Protein AF-A0A2V7V3G6-F1 (afdb_monomer)

Structure (mmCIF, N/CA/C/O backbone):
data_AF-A0A2V7V3G6-F1
#
_entry.id   AF-A0A2V7V3G6-F1
#
loop_
_atom_site.group_PDB
_atom_site.id
_atom_site.type_symbol
_atom_site.label_atom_id
_atom_site.label_alt_id
_atom_site.label_comp_id
_atom_site.label_asym_id
_atom_site.label_entity_id
_atom_site.label_seq_id
_atom_site.pdbx_PDB_ins_code
_atom_site.Cartn_x
_atom_site.Cartn_y
_atom_site.Cartn_z
_atom_site.occupancy
_atom_site.B_iso_or_equiv
_atom_site.auth_seq_id
_atom_site.auth_comp_id
_atom_site.auth_asym_id
_atom_site.auth_atom_id
_atom_site.pdbx_PDB_model_num
ATOM 1 N N . LEU A 1 1 ? 22.091 -8.769 -28.495 1.00 88.56 1 LEU A N 1
ATOM 2 C CA . LEU A 1 1 ? 21.388 -7.698 -27.746 1.00 88.56 1 LEU A CA 1
ATOM 3 C C . LEU A 1 1 ? 19.900 -7.637 -28.085 1.00 88.56 1 LEU A C 1
ATOM 5 O O . LEU A 1 1 ? 19.114 -7.824 -27.173 1.00 88.56 1 LEU A O 1
ATOM 9 N N . LEU A 1 2 ? 19.500 -7.486 -29.357 1.00 92.81 2 LEU A N 1
ATOM 10 C CA . LEU A 1 2 ? 18.074 -7.434 -29.742 1.00 92.81 2 LEU A CA 1
ATOM 11 C C . LEU A 1 2 ? 17.259 -8.666 -29.312 1.00 92.81 2 LEU A C 1
ATOM 13 O O . LEU A 1 2 ? 16.197 -8.516 -28.727 1.00 92.81 2 LEU A O 1
ATOM 17 N N . VAL A 1 3 ? 17.782 -9.878 -29.522 1.00 92.31 3 VAL A N 1
ATOM 18 C CA . VAL A 1 3 ? 17.098 -11.119 -29.104 1.00 92.31 3 VAL A CA 1
ATOM 19 C C . VAL A 1 3 ? 16.922 -11.190 -27.582 1.00 92.31 3 VAL A C 1
ATOM 21 O O . VAL A 1 3 ? 15.856 -11.551 -27.103 1.00 92.31 3 VAL A O 1
ATOM 24 N N . VAL A 1 4 ? 17.941 -10.783 -26.817 1.00 93.88 4 VAL A N 1
ATOM 25 C CA . VAL A 1 4 ? 17.883 -10.746 -25.346 1.00 93.88 4 VAL A CA 1
ATOM 26 C C . VAL A 1 4 ? 16.849 -9.726 -24.874 1.00 93.88 4 VAL A C 1
ATOM 28 O O . VAL A 1 4 ? 16.053 -10.041 -23.999 1.00 93.88 4 VAL A O 1
ATOM 31 N N . ALA A 1 5 ? 16.818 -8.537 -25.485 1.00 93.94 5 ALA A N 1
ATOM 32 C CA . ALA A 1 5 ? 15.838 -7.504 -25.165 1.00 93.94 5 ALA A CA 1
ATOM 33 C C . ALA A 1 5 ? 14.404 -7.996 -25.403 1.00 93.94 5 ALA A C 1
ATOM 35 O O . ALA A 1 5 ? 13.568 -7.867 -24.518 1.00 93.94 5 ALA A O 1
ATOM 36 N N . VAL A 1 6 ? 14.137 -8.634 -26.548 1.00 95.75 6 VAL A N 1
ATOM 37 C CA . VAL A 1 6 ? 12.806 -9.171 -26.873 1.00 95.75 6 VAL A CA 1
ATOM 38 C C . VAL A 1 6 ? 12.377 -10.245 -25.872 1.00 95.75 6 VAL A C 1
ATOM 40 O O . VAL A 1 6 ? 11.272 -10.171 -25.340 1.00 95.75 6 VAL A O 1
ATOM 43 N N . VAL A 1 7 ? 13.246 -11.214 -25.572 1.00 94.25 7 VAL A N 1
ATOM 44 C CA . VAL A 1 7 ? 12.930 -12.283 -24.610 1.00 94.25 7 VAL A CA 1
ATOM 45 C C . VAL A 1 7 ? 12.697 -11.715 -23.210 1.00 94.25 7 VAL A C 1
ATOM 47 O O . VAL A 1 7 ? 11.749 -12.120 -22.542 1.00 94.25 7 VAL A O 1
ATOM 50 N N . PHE A 1 8 ? 13.508 -10.745 -22.780 1.00 94.44 8 PHE A N 1
ATOM 51 C CA . PHE A 1 8 ? 13.359 -10.113 -21.471 1.00 94.44 8 PHE A CA 1
ATOM 52 C C . PHE A 1 8 ? 12.062 -9.303 -21.379 1.00 94.44 8 PHE A C 1
ATOM 54 O O . PHE A 1 8 ? 11.333 -9.437 -20.405 1.00 94.44 8 PHE A O 1
ATOM 61 N N . THR A 1 9 ? 11.716 -8.525 -22.409 1.00 93.75 9 THR A N 1
ATOM 62 C CA . THR A 1 9 ? 10.451 -7.778 -22.451 1.00 93.75 9 THR A CA 1
ATOM 63 C C . THR A 1 9 ? 9.244 -8.709 -22.400 1.00 93.75 9 THR A C 1
ATOM 65 O O . THR A 1 9 ? 8.325 -8.461 -21.624 1.00 93.75 9 THR A O 1
ATOM 68 N N . VAL A 1 10 ? 9.246 -9.794 -23.181 1.00 94.62 10 VAL A N 1
ATOM 69 C CA . VAL A 1 10 ? 8.146 -10.770 -23.170 1.00 94.62 10 VAL A CA 1
ATOM 70 C C . VAL A 1 10 ? 8.055 -11.466 -21.811 1.00 94.62 10 VAL A C 1
ATOM 72 O O . VAL A 1 10 ? 6.964 -11.561 -21.252 1.00 94.62 10 VAL A O 1
ATOM 75 N N . GLY A 1 11 ? 9.187 -11.888 -21.243 1.00 92.81 11 GLY A N 1
ATOM 76 C CA . GLY A 1 11 ? 9.240 -12.499 -19.915 1.00 92.81 11 GLY A CA 1
ATOM 77 C C . GLY A 1 11 ? 8.708 -11.570 -18.823 1.00 92.81 11 GLY A C 1
ATOM 78 O O . GLY A 1 11 ? 7.826 -11.967 -18.070 1.00 92.81 11 GLY A O 1
ATOM 79 N N . GLN A 1 12 ? 9.162 -10.314 -18.792 1.00 92.19 12 GLN A N 1
ATOM 80 C CA . GLN A 1 12 ? 8.701 -9.309 -17.827 1.00 92.19 12 GLN A CA 1
ATOM 81 C C . GLN A 1 12 ? 7.219 -8.973 -17.991 1.00 92.19 12 GLN A C 1
ATOM 83 O O . GLN A 1 12 ? 6.517 -8.779 -17.002 1.00 92.19 12 GLN A O 1
ATOM 88 N N . PHE A 1 13 ? 6.718 -8.930 -19.227 1.00 93.25 13 PHE A N 1
ATOM 89 C CA . PHE A 1 13 ? 5.301 -8.694 -19.475 1.00 93.25 13 PHE A CA 1
ATOM 90 C C . PHE A 1 13 ? 4.442 -9.834 -18.917 1.00 93.25 13 PHE A C 1
ATOM 92 O O . PHE A 1 13 ? 3.433 -9.575 -18.261 1.00 93.25 13 PHE A O 1
ATOM 99 N N . VAL A 1 14 ? 4.862 -11.085 -19.126 1.00 92.44 14 VAL A N 1
ATOM 100 C CA . VAL A 1 14 ? 4.182 -12.266 -18.578 1.00 92.44 14 VAL A CA 1
ATOM 101 C C . VAL A 1 14 ? 4.294 -12.307 -17.053 1.00 92.44 14 VAL A C 1
ATOM 103 O O . VAL A 1 14 ? 3.289 -12.534 -16.378 1.00 92.44 14 VAL A O 1
ATOM 106 N N . GLU A 1 15 ? 5.475 -12.040 -16.495 1.00 88.88 15 GLU A N 1
ATOM 107 C CA . GLU A 1 15 ? 5.663 -12.000 -15.045 1.00 88.88 15 GLU A CA 1
ATOM 108 C C . GLU A 1 15 ? 4.776 -10.941 -14.394 1.00 88.88 15 GLU A C 1
ATOM 110 O O . GLU A 1 15 ? 3.935 -11.281 -13.565 1.00 88.88 15 GLU A O 1
ATOM 115 N N . GLY A 1 16 ? 4.896 -9.684 -14.822 1.00 84.19 16 GLY A N 1
ATOM 116 C CA . GLY A 1 16 ? 4.208 -8.563 -14.188 1.00 84.19 16 GLY A CA 1
ATOM 117 C C . GLY A 1 16 ? 2.687 -8.590 -14.344 1.00 84.19 16 GLY A C 1
ATOM 118 O O . GLY A 1 16 ? 1.981 -8.177 -13.428 1.00 84.19 16 GLY A O 1
ATOM 119 N N . ASN A 1 17 ? 2.167 -9.091 -15.471 1.00 86.06 17 ASN A N 1
ATOM 120 C CA . ASN A 1 17 ? 0.725 -9.055 -15.749 1.00 86.06 17 ASN A CA 1
ATOM 121 C C . ASN A 1 17 ? -0.012 -10.356 -15.415 1.00 86.06 17 ASN A C 1
ATOM 123 O O . ASN A 1 17 ? -1.225 -10.315 -15.231 1.00 86.06 17 ASN A O 1
ATOM 127 N N . PHE A 1 18 ? 0.668 -11.505 -15.357 1.00 85.75 18 PHE A N 1
ATOM 128 C CA . PHE A 1 18 ? 0.004 -12.795 -15.124 1.00 85.75 18 PHE A CA 1
ATOM 129 C C . PHE A 1 18 ? 0.522 -13.516 -13.887 1.00 85.75 18 PHE A C 1
ATOM 131 O O . PHE A 1 18 ? -0.282 -14.005 -13.094 1.00 85.75 18 PHE A O 1
ATOM 138 N N . ILE A 1 19 ? 1.841 -13.598 -13.706 1.00 83.81 19 ILE A N 1
ATOM 139 C CA . ILE A 1 19 ? 2.435 -14.392 -12.623 1.00 83.81 19 ILE A CA 1
ATOM 140 C C . ILE A 1 19 ? 2.332 -13.641 -11.296 1.00 83.81 19 ILE A C 1
ATOM 142 O O . ILE A 1 19 ? 1.813 -14.192 -10.328 1.00 83.81 19 ILE A O 1
ATOM 146 N N . THR A 1 20 ? 2.743 -12.373 -11.256 1.00 84.06 20 THR A N 1
ATOM 147 C CA . THR A 1 20 ? 2.637 -11.522 -10.069 1.00 84.06 20 THR A CA 1
ATOM 148 C C . THR A 1 20 ? 1.203 -11.484 -9.528 1.00 84.06 20 THR A C 1
ATOM 150 O O . THR A 1 20 ? 1.024 -11.931 -8.399 1.00 84.06 20 THR A O 1
ATOM 153 N N . PRO A 1 21 ? 0.15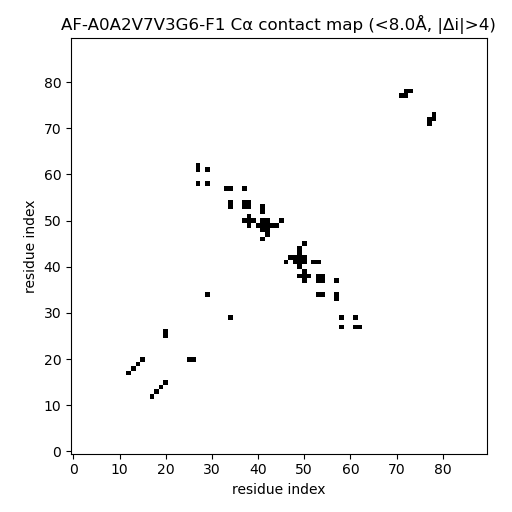9 -11.087 -10.285 1.00 79.38 21 PRO A N 1
ATOM 154 C CA . PRO A 1 21 ? -1.201 -11.023 -9.74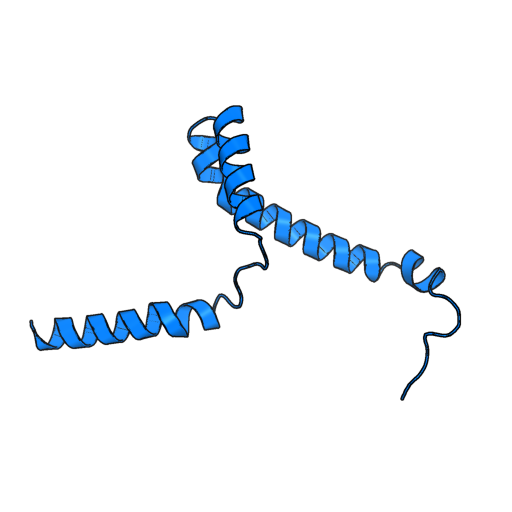1 1.00 79.38 21 PRO A CA 1
ATOM 155 C C . PRO A 1 21 ? -1.767 -12.385 -9.319 1.00 79.38 21 PRO A C 1
ATOM 157 O O . PRO A 1 21 ? -2.532 -12.443 -8.364 1.00 79.38 21 PRO A O 1
ATOM 160 N N . ARG A 1 22 ? -1.374 -13.491 -9.971 1.00 80.88 22 ARG A N 1
ATOM 161 C CA . ARG A 1 22 ? -1.755 -14.852 -9.544 1.00 80.88 22 ARG A CA 1
ATOM 162 C C . ARG A 1 22 ? -1.137 -15.241 -8.199 1.00 80.88 22 ARG A C 1
ATOM 164 O O . ARG A 1 22 ? -1.767 -15.973 -7.446 1.00 80.88 22 ARG A O 1
ATOM 171 N N . ILE A 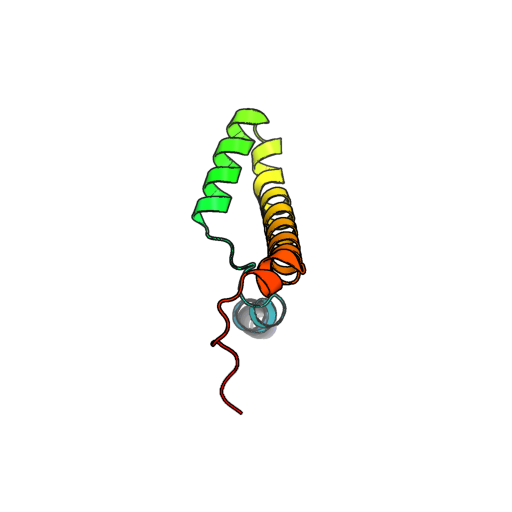1 23 ? 0.088 -14.794 -7.922 1.00 77.25 23 ILE A N 1
ATOM 172 C CA . ILE A 1 23 ? 0.812 -15.109 -6.682 1.00 77.25 23 ILE A CA 1
ATOM 173 C C . ILE A 1 23 ? 0.378 -14.180 -5.544 1.00 77.25 23 ILE A C 1
ATOM 175 O O . ILE A 1 23 ? 0.168 -14.645 -4.428 1.00 77.25 23 ILE A O 1
ATOM 179 N N . VAL A 1 24 ? 0.204 -12.883 -5.817 1.00 72.50 24 VAL A N 1
ATOM 180 C CA . VAL A 1 24 ? -0.263 -11.883 -4.836 1.00 72.50 24 VAL A CA 1
ATOM 181 C C . VAL A 1 24 ? -1.783 -11.668 -4.881 1.00 72.50 24 VAL A C 1
ATOM 183 O O . VAL A 1 24 ? -2.238 -10.554 -4.650 1.00 72.50 24 VAL A O 1
ATOM 186 N N . GLY A 1 25 ? -2.535 -12.731 -5.198 1.00 60.94 25 GLY A N 1
ATOM 187 C CA . GLY A 1 25 ? -3.983 -12.790 -5.461 1.00 60.94 25 GLY A CA 1
ATOM 188 C C . GLY A 1 25 ? -4.847 -11.615 -4.977 1.00 60.94 25 GLY A C 1
ATOM 189 O O . GLY A 1 25 ? -4.812 -11.245 -3.806 1.00 60.94 25 GLY A O 1
ATOM 190 N N . ASP A 1 26 ? -5.644 -11.067 -5.905 1.00 61.91 26 ASP A N 1
ATOM 191 C CA . ASP A 1 26 ? -6.733 -10.092 -5.721 1.00 61.91 26 ASP A CA 1
ATOM 192 C C . ASP A 1 26 ? -6.511 -9.030 -4.624 1.00 61.91 26 ASP A C 1
ATOM 194 O O . ASP A 1 26 ? -7.366 -8.748 -3.792 1.00 61.91 26 ASP A O 1
ATOM 198 N N . THR A 1 27 ? -5.359 -8.361 -4.671 1.00 58.56 27 THR A N 1
ATOM 199 C CA . THR A 1 27 ? -5.191 -6.957 -4.243 1.00 58.56 27 THR A CA 1
ATOM 200 C C . THR A 1 27 ? -5.766 -6.604 -2.861 1.00 58.56 27 THR A C 1
ATOM 202 O O . THR A 1 27 ? -6.454 -5.600 -2.736 1.00 58.56 27 THR A O 1
ATOM 205 N N . LEU A 1 28 ? -5.512 -7.386 -1.806 1.00 59.91 28 LEU A N 1
ATOM 206 C CA . LEU A 1 28 ? -5.872 -7.054 -0.406 1.00 59.91 28 LEU A CA 1
ATOM 207 C C . LEU A 1 28 ? -7.356 -6.658 -0.152 1.00 59.91 28 LEU A C 1
ATOM 209 O O . LEU A 1 28 ? -7.686 -6.230 0.951 1.00 59.91 28 LEU A O 1
ATOM 213 N N . GLY A 1 29 ? -8.251 -6.741 -1.147 1.00 66.00 29 GLY A N 1
ATOM 214 C CA . GLY A 1 29 ? -9.595 -6.146 -1.134 1.00 66.00 29 GLY A CA 1
ATOM 215 C C . GLY A 1 29 ? -9.666 -4.650 -0.777 1.00 66.00 29 GLY A C 1
ATOM 216 O O . GLY A 1 29 ? -10.756 -4.150 -0.500 1.00 66.00 29 GLY A O 1
ATOM 217 N N . LEU A 1 30 ? -8.539 -3.928 -0.729 1.00 73.69 30 LEU A N 1
ATOM 218 C CA . LEU A 1 30 ? -8.477 -2.576 -0.174 1.00 73.69 30 LEU A CA 1
ATOM 219 C C . LEU A 1 30 ? -8.937 -1.540 -1.203 1.00 73.69 30 LEU A C 1
ATOM 221 O O . LEU A 1 30 ? -8.290 -1.382 -2.242 1.00 73.69 30 LEU A O 1
ATOM 225 N N . PRO A 1 31 ? -10.003 -0.768 -0.925 1.00 83.88 31 PRO A N 1
ATOM 226 C CA . PRO A 1 31 ? -10.427 0.287 -1.830 1.00 83.88 31 PRO A CA 1
ATOM 227 C C . PRO A 1 31 ? -9.312 1.328 -1.991 1.00 83.88 31 PRO A C 1
ATOM 229 O O . PRO A 1 31 ? -8.803 1.853 -0.999 1.00 83.88 31 PRO A O 1
ATOM 232 N N . ALA A 1 32 ? -8.972 1.690 -3.232 1.00 88.12 32 ALA 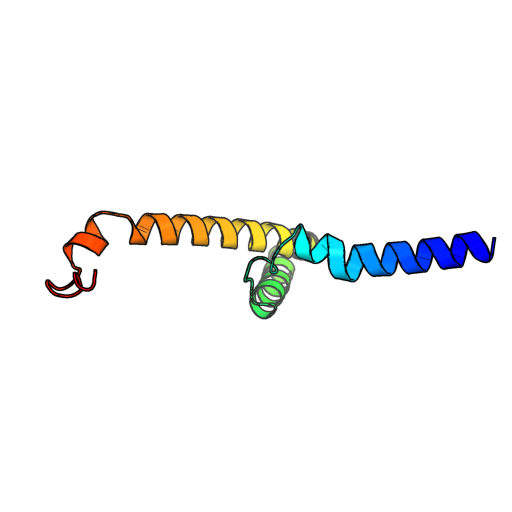A N 1
ATOM 233 C CA . ALA A 1 32 ? -7.924 2.677 -3.526 1.00 88.12 32 ALA A CA 1
ATOM 234 C C . ALA A 1 32 ? -8.143 4.020 -2.797 1.00 88.12 32 ALA A C 1
ATOM 236 O O . ALA A 1 32 ? -7.189 4.681 -2.386 1.00 88.12 32 ALA A O 1
ATOM 237 N N . VAL A 1 33 ? -9.410 4.387 -2.568 1.00 93.50 33 VAL A N 1
ATOM 238 C CA . VAL A 1 33 ? -9.789 5.568 -1.782 1.00 93.50 33 VAL A CA 1
ATOM 239 C C . VAL A 1 33 ? -9.257 5.518 -0.345 1.00 93.50 33 VAL A C 1
ATOM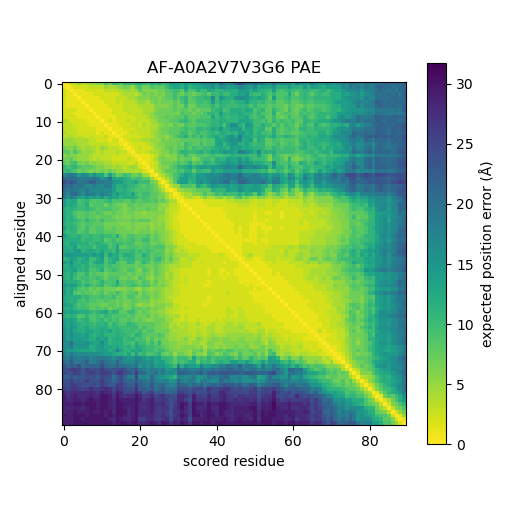 241 O O . VAL A 1 33 ? -8.810 6.543 0.156 1.00 93.50 33 VAL A O 1
ATOM 244 N N . VAL A 1 34 ? -9.221 4.351 0.308 1.00 92.81 34 VAL A N 1
ATOM 245 C CA . VAL A 1 34 ? -8.722 4.212 1.690 1.00 92.81 34 VAL A CA 1
ATOM 246 C C . VAL A 1 34 ? -7.222 4.481 1.746 1.00 92.81 34 VAL A C 1
ATOM 248 O O . VAL A 1 34 ? -6.767 5.213 2.619 1.00 92.81 34 VAL A O 1
ATOM 251 N N . ILE A 1 35 ? -6.462 3.959 0.780 1.00 92.88 35 ILE A N 1
ATOM 252 C CA . ILE A 1 35 ? -5.017 4.203 0.683 1.00 92.88 35 ILE A CA 1
ATOM 253 C C . ILE A 1 35 ? -4.750 5.693 0.449 1.00 92.88 35 ILE A C 1
ATOM 255 O O . ILE A 1 35 ? -3.907 6.281 1.121 1.00 92.88 35 ILE A O 1
ATOM 259 N N . MET A 1 36 ? -5.501 6.327 -0.456 1.00 94.94 36 MET A N 1
ATOM 260 C CA . MET A 1 36 ? -5.386 7.765 -0.709 1.00 94.94 36 MET A CA 1
ATOM 261 C C . MET A 1 36 ? -5.675 8.591 0.552 1.00 94.94 36 MET A C 1
ATOM 263 O O . MET A 1 36 ? -4.904 9.491 0.887 1.00 94.94 36 MET A O 1
ATOM 267 N N . LEU A 1 37 ? -6.750 8.271 1.279 1.00 96.25 37 LEU A N 1
ATOM 268 C CA . LEU A 1 37 ? -7.075 8.938 2.540 1.00 96.25 37 LEU A CA 1
ATOM 269 C C . LEU A 1 37 ? -5.987 8.716 3.592 1.00 96.25 37 LEU A C 1
ATOM 271 O O . LEU A 1 37 ? -5.600 9.666 4.265 1.00 96.25 37 LEU A O 1
ATOM 275 N N . ALA A 1 38 ? -5.441 7.507 3.700 1.00 95.12 38 ALA A N 1
ATOM 276 C CA . ALA A 1 38 ? -4.348 7.219 4.618 1.00 95.12 38 ALA A CA 1
ATOM 277 C C . ALA A 1 38 ? -3.074 8.002 4.277 1.00 95.12 38 ALA A C 1
ATOM 279 O O . ALA A 1 38 ? -2.400 8.478 5.186 1.00 95.12 38 ALA A O 1
ATOM 280 N N . VAL A 1 39 ? -2.758 8.194 2.992 1.00 96.38 39 VAL A N 1
ATOM 281 C CA . VAL A 1 39 ? -1.627 9.033 2.558 1.00 96.38 39 VAL A CA 1
ATOM 282 C C . VAL A 1 39 ? -1.866 10.498 2.921 1.00 96.38 39 VAL A C 1
ATOM 284 O O . VAL A 1 39 ? -0.953 11.149 3.422 1.00 96.38 39 VAL A O 1
ATOM 287 N N . LEU A 1 40 ? -3.081 11.017 2.727 1.00 97.31 40 LEU A N 1
ATOM 288 C CA . LEU A 1 40 ? -3.434 12.393 3.099 1.00 97.31 40 LEU A CA 1
ATOM 289 C C . LEU A 1 40 ? -3.373 12.608 4.620 1.00 97.31 40 LEU A C 1
ATOM 291 O O . LEU A 1 40 ? -2.768 13.568 5.097 1.00 97.31 40 LEU A O 1
ATOM 295 N N . VAL A 1 41 ? -3.963 11.697 5.393 1.00 97.06 41 VAL A N 1
ATOM 296 C CA . VAL A 1 41 ? -3.963 11.751 6.862 1.00 97.06 41 VAL A CA 1
ATOM 297 C C . VAL A 1 41 ? -2.550 11.539 7.410 1.00 97.06 41 VAL A C 1
ATOM 299 O O . VAL A 1 41 ? -2.067 12.342 8.200 1.00 97.06 41 VAL A O 1
ATOM 302 N N . GLY A 1 42 ? -1.832 10.516 6.951 1.00 95.75 42 GLY A N 1
ATOM 303 C CA . GLY A 1 42 ? -0.447 10.267 7.351 1.00 95.75 42 GLY A CA 1
ATOM 304 C C . GLY A 1 42 ? 0.468 11.431 6.977 1.00 95.75 42 GLY A C 1
ATOM 305 O O . GLY A 1 42 ? 1.262 11.886 7.800 1.00 95.75 42 GLY A O 1
ATOM 306 N N . GLY A 1 43 ? 0.307 11.969 5.768 1.00 97.19 43 GLY A N 1
ATOM 307 C CA . GLY A 1 43 ? 1.061 13.116 5.279 1.00 97.19 43 GLY A CA 1
ATOM 308 C C . GLY A 1 43 ? 0.836 14.392 6.079 1.00 97.19 43 GLY A C 1
ATOM 309 O O . GLY A 1 43 ? 1.780 15.143 6.305 1.00 97.19 43 GLY A O 1
ATOM 310 N N . THR A 1 44 ? -0.383 14.627 6.563 1.00 96.62 44 THR A N 1
ATOM 311 C CA . THR A 1 44 ? -0.683 15.795 7.407 1.00 96.62 44 THR A CA 1
ATOM 312 C C . THR A 1 44 ? -0.225 15.615 8.855 1.00 96.62 44 THR A C 1
ATOM 314 O O . THR A 1 44 ? 0.228 16.584 9.459 1.00 96.62 44 THR A O 1
ATOM 317 N N . LEU A 1 45 ? -0.280 14.397 9.407 1.00 96.62 45 LEU A N 1
ATOM 318 C CA . LEU A 1 45 ? 0.113 14.119 10.796 1.00 96.62 45 LEU A CA 1
ATOM 319 C C . LEU A 1 45 ? 1.631 14.005 10.993 1.00 96.62 45 LEU A C 1
ATOM 321 O O . LEU A 1 45 ? 2.165 14.507 11.979 1.00 96.62 45 LEU A O 1
ATOM 325 N N . PHE A 1 46 ? 2.325 13.335 10.070 1.00 95.31 46 PHE A N 1
ATOM 326 C CA . PHE A 1 46 ? 3.744 12.975 10.205 1.00 95.31 46 PHE A CA 1
ATOM 327 C C . PHE A 1 46 ? 4.599 13.420 9.006 1.00 95.31 46 PHE A C 1
ATOM 329 O O . PHE A 1 46 ? 5.766 13.031 8.889 1.00 95.31 46 PHE A O 1
ATOM 336 N N . GLY A 1 47 ? 4.045 14.221 8.090 1.00 95.25 47 GLY A N 1
ATOM 337 C CA . GLY A 1 47 ? 4.765 14.717 6.919 1.00 95.25 47 GLY A CA 1
ATOM 338 C C . GLY A 1 47 ? 5.154 13.598 5.951 1.00 95.25 47 GLY A C 1
ATOM 339 O O . GLY A 1 47 ? 4.414 12.644 5.712 1.00 95.25 47 GLY A O 1
ATOM 340 N N . PHE A 1 48 ? 6.364 13.690 5.402 1.00 96.31 48 PHE A N 1
ATOM 341 C CA . PHE A 1 48 ? 6.886 12.710 4.445 1.00 96.31 48 PHE A CA 1
ATOM 342 C C . PHE A 1 48 ? 6.914 11.274 4.988 1.00 96.31 48 PHE A C 1
ATOM 344 O O . PHE A 1 48 ? 6.544 10.344 4.271 1.00 96.31 48 PHE A O 1
ATOM 351 N N . LEU A 1 49 ? 7.289 11.089 6.259 1.00 97.06 49 LEU A N 1
ATOM 352 C CA . LEU A 1 49 ? 7.312 9.762 6.884 1.00 97.06 49 LEU A CA 1
ATOM 353 C C . LEU A 1 49 ? 5.919 9.134 6.925 1.00 97.06 49 LEU A C 1
ATOM 355 O O . LEU A 1 49 ? 5.775 7.945 6.653 1.00 97.06 49 LEU A O 1
ATOM 359 N N . GLY A 1 50 ? 4.890 9.934 7.207 1.00 95.62 50 GLY A N 1
ATOM 360 C CA . GLY A 1 50 ? 3.514 9.455 7.206 1.00 95.62 50 GLY A CA 1
ATOM 361 C C . GLY A 1 50 ? 3.023 9.055 5.819 1.00 95.62 50 GLY A C 1
ATOM 362 O O . GLY A 1 50 ? 2.328 8.054 5.702 1.00 95.62 50 GLY A O 1
ATOM 363 N N . MET A 1 51 ? 3.438 9.759 4.761 1.00 96.19 51 MET A N 1
ATOM 364 C CA . MET A 1 51 ? 3.131 9.350 3.382 1.00 96.19 51 MET A CA 1
ATOM 365 C C . MET A 1 51 ? 3.834 8.043 2.997 1.00 96.19 51 MET A C 1
ATOM 367 O O . MET A 1 51 ? 3.210 7.173 2.393 1.00 96.19 51 MET A O 1
ATOM 371 N N . LEU A 1 52 ? 5.108 7.879 3.374 1.00 96.88 52 LEU A N 1
ATOM 372 C CA . LEU A 1 52 ? 5.883 6.667 3.093 1.00 96.88 52 LEU A CA 1
ATOM 373 C C . LEU A 1 52 ? 5.298 5.437 3.803 1.00 96.88 52 LEU A C 1
ATOM 375 O O . LEU A 1 52 ? 5.211 4.357 3.220 1.00 96.88 52 LEU A O 1
ATOM 379 N N . LEU A 1 53 ? 4.886 5.607 5.061 1.00 97.06 53 LEU A N 1
ATOM 380 C CA . LEU A 1 53 ? 4.346 4.525 5.883 1.00 97.06 53 LEU A CA 1
ATOM 381 C C . LEU 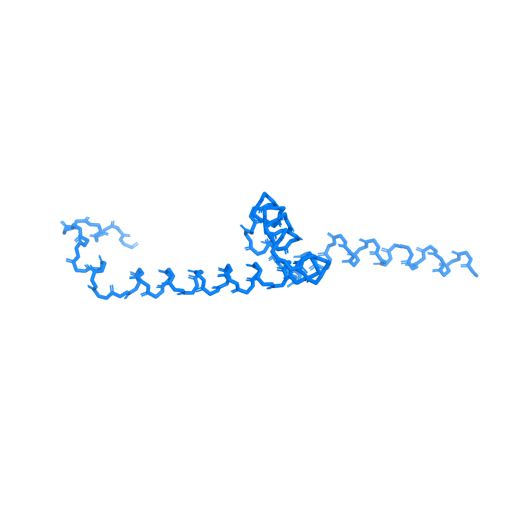A 1 53 ? 2.840 4.296 5.695 1.00 97.06 53 LEU A C 1
ATOM 383 O O . LEU A 1 53 ? 2.333 3.272 6.146 1.00 97.06 53 LEU A O 1
ATOM 387 N N . ALA A 1 54 ? 2.120 5.191 5.015 1.00 95.38 54 ALA A N 1
ATOM 388 C CA . ALA A 1 54 ? 0.667 5.096 4.869 1.00 95.38 54 ALA A CA 1
ATOM 389 C C . ALA A 1 54 ? 0.216 3.757 4.269 1.00 95.38 54 ALA A C 1
ATOM 391 O O . ALA A 1 54 ? -0.693 3.122 4.802 1.00 95.38 54 ALA A O 1
ATOM 392 N N . VAL A 1 55 ? 0.865 3.303 3.193 1.00 93.06 55 VAL A N 1
ATOM 393 C CA . VAL A 1 55 ? 0.513 2.051 2.503 1.00 93.06 55 VAL A CA 1
ATOM 394 C C . VAL A 1 55 ? 0.705 0.822 3.404 1.00 93.06 55 VAL A C 1
ATOM 396 O O . VAL A 1 55 ? -0.281 0.115 3.625 1.00 93.06 55 VAL A O 1
ATOM 399 N N . PRO A 1 56 ? 1.903 0.548 3.966 1.00 92.75 56 PRO A N 1
ATOM 400 C CA . PRO A 1 56 ? 2.099 -0.638 4.799 1.00 92.75 56 PRO A CA 1
ATOM 401 C C . PRO A 1 56 ? 1.254 -0.617 6.077 1.00 92.75 56 PRO A C 1
ATOM 403 O O . PRO A 1 56 ? 0.733 -1.659 6.469 1.00 92.75 56 PRO A O 1
ATOM 406 N N . VAL A 1 57 ? 1.056 0.550 6.702 1.00 95.06 57 VAL A N 1
ATOM 407 C CA . VAL A 1 57 ? 0.205 0.665 7.899 1.00 95.06 57 VAL A CA 1
ATOM 408 C C . VAL A 1 57 ? -1.258 0.372 7.562 1.00 95.06 57 VAL A C 1
ATOM 410 O O . VAL A 1 57 ? -1.910 -0.390 8.271 1.00 95.06 57 VAL A O 1
ATOM 413 N N . THR A 1 58 ? -1.769 0.919 6.457 1.00 93.94 58 THR A N 1
ATOM 414 C CA . THR A 1 58 ? -3.149 0.662 6.012 1.00 93.94 58 THR A CA 1
ATOM 415 C C . THR A 1 58 ? -3.360 -0.807 5.666 1.00 93.94 58 THR A C 1
ATOM 417 O O . THR A 1 58 ? -4.373 -1.385 6.053 1.00 93.94 58 THR A O 1
ATOM 420 N N . ALA A 1 59 ? -2.394 -1.431 4.987 1.00 91.06 59 ALA A N 1
ATOM 421 C CA . ALA A 1 59 ? -2.441 -2.854 4.673 1.00 91.06 59 ALA A CA 1
ATOM 422 C C . ALA A 1 59 ? -2.465 -3.719 5.943 1.00 91.06 59 ALA A C 1
ATOM 424 O O . ALA A 1 59 ? -3.308 -4.606 6.060 1.00 91.06 59 ALA A O 1
ATOM 425 N N . ALA A 1 60 ? -1.599 -3.426 6.918 1.00 93.19 60 ALA A N 1
ATOM 426 C CA . ALA A 1 60 ? -1.566 -4.146 8.190 1.00 93.19 60 ALA A CA 1
ATOM 427 C C . ALA A 1 60 ? -2.885 -4.007 8.970 1.00 93.19 60 ALA A C 1
ATOM 429 O O . ALA A 1 60 ? -3.412 -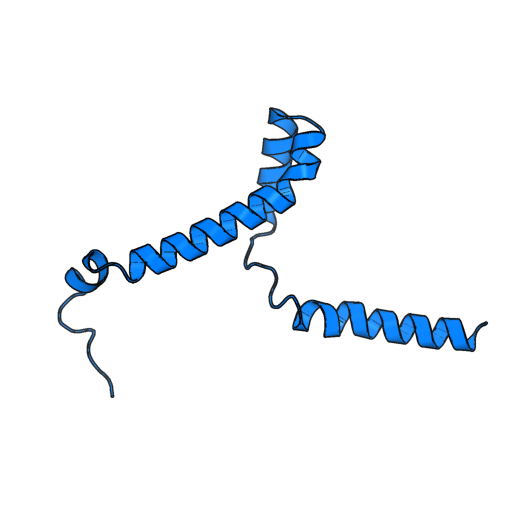4.999 9.473 1.00 93.19 60 ALA A O 1
ATOM 430 N N . LEU A 1 61 ? -3.448 -2.794 9.026 1.00 93.00 61 LEU A N 1
ATOM 431 C CA . LEU A 1 61 ? -4.744 -2.550 9.663 1.00 93.00 61 LEU A CA 1
ATOM 432 C C . LEU A 1 61 ? -5.872 -3.316 8.969 1.00 93.00 61 LEU A C 1
ATOM 434 O O . LEU A 1 61 ? -6.702 -3.910 9.648 1.00 93.00 61 LEU A O 1
ATOM 438 N N . ALA A 1 62 ? -5.902 -3.334 7.638 1.00 88.75 62 ALA A N 1
ATOM 439 C CA . ALA A 1 62 ? -6.937 -4.034 6.884 1.00 88.75 62 ALA A CA 1
ATOM 440 C C . ALA A 1 62 ? -6.937 -5.544 7.144 1.00 88.75 62 ALA A C 1
ATOM 442 O O . ALA A 1 62 ? -8.002 -6.122 7.356 1.00 88.75 62 ALA A O 1
ATOM 443 N N . VAL A 1 63 ? -5.752 -6.161 7.178 1.00 89.50 63 VAL A N 1
ATOM 444 C CA . VAL A 1 63 ? -5.601 -7.583 7.518 1.00 89.50 63 VAL A CA 1
ATOM 445 C C . VAL A 1 63 ? -6.074 -7.834 8.947 1.00 89.50 63 VAL A C 1
ATOM 447 O O . VAL A 1 63 ? -6.924 -8.691 9.167 1.00 89.50 63 VAL A O 1
ATOM 450 N N . PHE A 1 64 ? -5.616 -7.024 9.905 1.00 91.31 64 PHE A N 1
ATOM 451 C CA . PHE A 1 64 ? -6.006 -7.171 11.307 1.00 91.31 64 PHE A CA 1
ATOM 452 C C . PHE A 1 64 ? -7.521 -7.022 11.523 1.00 91.31 64 PHE A C 1
ATOM 454 O O . PHE A 1 64 ? -8.123 -7.797 12.261 1.00 91.31 64 PHE A O 1
ATOM 461 N N . LEU A 1 65 ? -8.162 -6.054 10.859 1.00 89.44 65 LEU A N 1
ATOM 462 C CA . LEU A 1 65 ? -9.617 -5.878 10.906 1.00 89.44 65 LEU A CA 1
ATOM 463 C C . LEU A 1 65 ? -10.361 -7.040 10.234 1.00 89.44 65 LEU A C 1
ATOM 465 O O . LEU A 1 65 ? -11.432 -7.419 10.707 1.00 89.44 65 LEU A O 1
ATOM 469 N N . GLY A 1 66 ? -9.814 -7.596 9.150 1.00 87.12 66 GLY A N 1
ATOM 470 C CA . GLY A 1 66 ? -10.344 -8.794 8.501 1.00 87.12 66 GLY A CA 1
ATOM 471 C C . GLY A 1 66 ? -10.348 -9.989 9.450 1.00 87.12 66 GLY A C 1
ATOM 472 O O . GLY A 1 66 ? -11.402 -10.579 9.685 1.00 87.12 66 GLY A O 1
ATOM 473 N N . ASP A 1 67 ? -9.205 -10.259 10.080 1.00 87.50 67 ASP A N 1
ATOM 474 C CA . ASP A 1 67 ? -9.056 -11.342 11.055 1.00 87.50 67 ASP A CA 1
ATOM 475 C C . ASP A 1 67 ? -9.983 -11.140 12.265 1.00 87.50 67 ASP A C 1
ATOM 477 O O . ASP A 1 67 ? -10.663 -12.072 12.702 1.00 87.50 67 ASP A O 1
ATOM 481 N N . LEU A 1 68 ? -10.080 -9.910 12.788 1.00 87.81 68 LEU A N 1
ATOM 482 C CA . LEU A 1 68 ? -10.992 -9.580 13.888 1.00 87.81 68 LEU A CA 1
ATOM 483 C C . LEU A 1 68 ? -12.464 -9.784 13.519 1.00 87.81 68 LEU A C 1
ATOM 485 O O . LEU A 1 68 ? -13.231 -10.277 14.346 1.00 87.81 68 LEU A O 1
ATOM 489 N N . ARG A 1 69 ? -12.875 -9.408 12.304 1.00 85.19 69 ARG A N 1
ATOM 490 C CA . ARG A 1 69 ? -14.249 -9.619 11.827 1.00 85.19 69 ARG A CA 1
ATOM 491 C C . ARG A 1 69 ? -14.574 -11.108 11.777 1.00 85.19 69 ARG A C 1
ATOM 493 O O . ARG A 1 69 ? -15.648 -1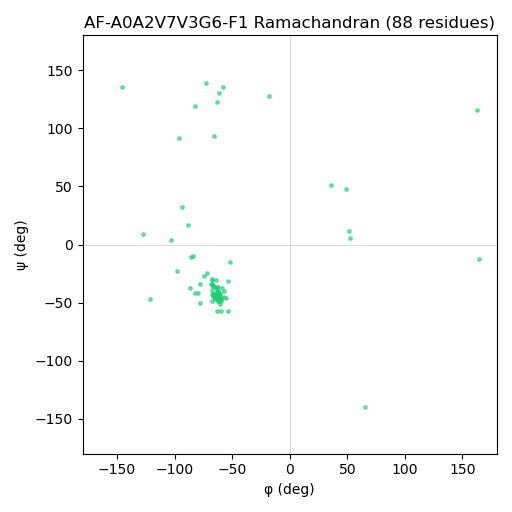1.511 12.217 1.00 85.19 69 ARG A O 1
ATOM 500 N N . ASP A 1 70 ? -13.651 -11.917 11.278 1.00 84.12 70 ASP A N 1
ATOM 501 C CA . ASP A 1 70 ? -13.854 -13.357 11.154 1.00 84.12 70 ASP A CA 1
ATOM 502 C C . ASP A 1 70 ? -13.904 -14.035 12.537 1.00 84.12 70 ASP A C 1
ATOM 504 O O . ASP A 1 70 ? -14.695 -14.958 12.747 1.00 84.12 70 ASP A O 1
ATOM 508 N N . LEU A 1 71 ? -13.130 -13.533 13.509 1.00 84.19 71 LEU A N 1
ATOM 509 C CA . LEU A 1 71 ? -13.222 -13.938 14.916 1.00 84.19 71 LEU A CA 1
ATOM 510 C C . LEU A 1 71 ? -14.537 -13.491 15.572 1.00 84.19 71 LEU A C 1
ATOM 512 O O . LEU A 1 71 ? -15.119 -14.258 16.336 1.00 84.19 71 LEU A O 1
ATOM 516 N N . TYR A 1 72 ? -15.026 -12.284 15.272 1.00 80.88 72 TYR A N 1
ATOM 517 C CA . TYR A 1 72 ? -16.299 -11.779 15.794 1.00 80.88 72 TYR A CA 1
ATOM 518 C C . TYR A 1 72 ? -17.483 -12.610 15.285 1.00 80.88 72 TYR A C 1
ATOM 520 O O . TYR A 1 72 ? -18.309 -13.044 16.088 1.00 80.88 72 TYR A O 1
ATOM 528 N N . LEU A 1 73 ? -17.524 -12.907 13.982 1.00 76.31 73 LEU A N 1
ATOM 529 C CA . LEU A 1 73 ? -18.589 -13.705 13.361 1.00 76.31 73 LEU A CA 1
ATOM 530 C C . LEU A 1 73 ? -18.587 -15.173 13.813 1.00 76.31 73 LEU A C 1
ATOM 532 O O . LEU A 1 73 ? -19.650 -15.779 13.889 1.00 76.31 73 LEU A O 1
ATOM 536 N N . LYS A 1 74 ? -17.417 -15.739 14.138 1.00 72.75 74 LYS A N 1
ATOM 537 C CA . LYS A 1 74 ? -17.291 -17.095 14.707 1.00 72.75 74 LYS A CA 1
ATOM 538 C C . LYS A 1 74 ? -17.490 -17.147 16.221 1.00 72.75 74 LYS A C 1
ATOM 540 O O . LYS A 1 74 ? -17.527 -18.234 16.791 1.00 72.75 74 LYS A O 1
ATOM 545 N N . SER A 1 75 ? -17.544 -16.002 16.901 1.00 72.12 75 SER A N 1
ATOM 546 C CA . SER A 1 75 ? -17.737 -15.993 18.346 1.00 72.12 75 SER A CA 1
ATOM 547 C C . SER A 1 75 ? -19.181 -16.369 18.680 1.00 72.12 75 SER A C 1
ATOM 549 O O . SER A 1 75 ? -20.124 -15.913 18.035 1.00 72.12 75 SER A O 1
ATOM 551 N N . ALA A 1 76 ? -19.347 -17.188 19.720 1.00 63.47 76 ALA A N 1
ATOM 552 C CA . ALA A 1 76 ? -20.612 -17.791 20.143 1.00 63.47 76 ALA A CA 1
ATOM 553 C C . ALA A 1 76 ? -21.782 -16.802 20.345 1.00 63.47 76 ALA A C 1
ATOM 555 O O . ALA A 1 76 ? -22.927 -17.228 20.413 1.00 63.47 76 ALA A O 1
ATOM 556 N N . PHE A 1 77 ? -21.522 -15.493 20.426 1.00 60.50 77 PHE A N 1
ATOM 557 C CA . PHE A 1 77 ? -22.545 -14.452 20.532 1.00 60.50 77 PHE A CA 1
ATOM 558 C C . PHE A 1 77 ? -23.291 -14.168 19.218 1.00 60.50 77 PHE A C 1
ATOM 560 O O . PHE A 1 77 ? -24.441 -13.748 19.283 1.00 60.50 77 PHE A O 1
ATOM 567 N N . TYR A 1 78 ? -22.686 -14.397 18.043 1.00 61.91 78 TYR A N 1
ATOM 568 C CA . TYR A 1 78 ? -23.375 -14.210 16.753 1.00 61.91 78 TYR A CA 1
ATOM 569 C C . TYR A 1 78 ? -24.157 -15.467 16.338 1.00 61.91 78 TYR A C 1
ATOM 571 O O . TYR A 1 78 ? -25.277 -15.360 15.847 1.00 61.91 78 TYR A O 1
ATOM 579 N N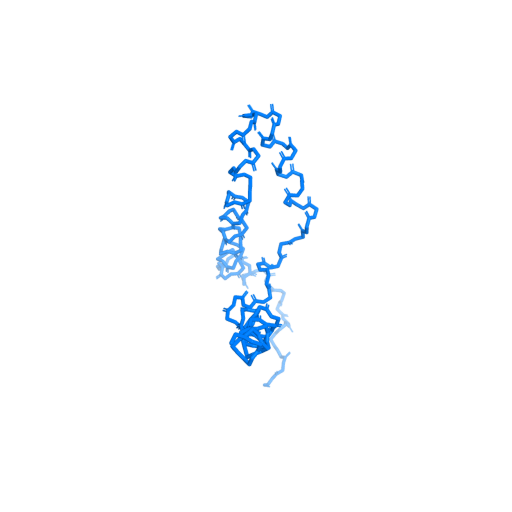 . GLU A 1 79 ? -23.621 -16.663 16.612 1.00 61.31 79 GLU A N 1
ATOM 580 C CA . GLU A 1 79 ? -24.361 -17.926 16.441 1.00 61.31 79 GLU A CA 1
ATOM 581 C C . GLU A 1 79 ? -25.524 -18.077 17.438 1.00 61.31 79 GLU A C 1
ATOM 583 O O . GLU A 1 79 ? -26.530 -18.690 17.093 1.00 61.31 79 GLU A O 1
ATOM 588 N N . ALA A 1 80 ? -25.434 -17.501 18.645 1.00 60.72 80 ALA A N 1
ATOM 589 C CA . ALA A 1 80 ? -26.512 -17.571 19.639 1.00 60.72 80 ALA A CA 1
ATOM 590 C C . ALA A 1 80 ? -27.744 -16.708 19.300 1.00 60.72 80 ALA A C 1
ATOM 592 O O . ALA A 1 80 ? -28.838 -17.031 19.755 1.00 60.72 80 ALA A O 1
ATOM 593 N N . GLU A 1 81 ? -27.581 -15.645 18.504 1.00 58.03 81 GLU A N 1
ATOM 594 C CA . GLU A 1 81 ? -28.665 -14.735 18.085 1.00 58.03 81 GLU A CA 1
ATOM 595 C C . GLU A 1 81 ? -29.121 -14.997 16.633 1.00 58.03 81 GLU A C 1
ATOM 597 O O . GLU A 1 81 ? -29.974 -14.287 16.096 1.00 58.03 81 GLU A O 1
ATOM 602 N N . ALA A 1 82 ? -28.570 -16.018 15.964 1.00 58.50 82 ALA A N 1
ATOM 603 C CA . ALA A 1 82 ? -29.063 -16.435 14.659 1.00 58.50 82 ALA A CA 1
ATOM 604 C C . ALA A 1 82 ? -30.521 -16.920 14.811 1.00 58.50 82 ALA A C 1
ATOM 606 O O . ALA A 1 82 ? -30.782 -17.829 15.605 1.00 58.50 82 ALA A O 1
ATOM 607 N N . PRO A 1 83 ? -31.495 -16.337 14.085 1.00 61.97 83 PRO A N 1
ATOM 608 C CA . PRO A 1 83 ? -32.892 -16.714 14.237 1.00 61.97 83 PRO A CA 1
ATOM 609 C C . PRO A 1 83 ? -33.065 -18.216 13.949 1.00 61.97 83 PRO A C 1
ATOM 611 O O . PRO A 1 83 ? -32.495 -18.719 12.971 1.00 61.97 83 PRO A O 1
ATOM 614 N N . PRO A 1 84 ? -33.839 -18.945 14.776 1.00 59.28 84 PRO A N 1
ATOM 615 C CA . PRO A 1 84 ? -34.032 -20.384 14.636 1.00 59.28 84 PRO A CA 1
ATOM 616 C C . PRO A 1 84 ? -34.783 -20.670 13.329 1.00 59.28 84 PRO A C 1
ATOM 618 O O . PRO A 1 84 ? -36.009 -20.602 13.276 1.00 59.28 84 PRO A O 1
ATOM 621 N N . GLY A 1 85 ? -34.041 -20.926 12.248 1.00 62.97 85 GLY A N 1
ATOM 622 C CA . GLY A 1 85 ? -34.612 -21.142 10.915 1.00 62.97 85 GLY A CA 1
ATOM 623 C C . GLY A 1 85 ? -33.652 -21.060 9.724 1.00 62.97 85 GLY A C 1
ATOM 624 O O . GLY A 1 85 ? -34.024 -21.504 8.647 1.00 62.97 85 GLY A O 1
ATOM 625 N N . ALA A 1 86 ? -32.417 -20.569 9.880 1.00 58.88 86 ALA A N 1
ATOM 626 C CA . ALA A 1 86 ? -31.413 -20.596 8.800 1.00 58.88 86 ALA A CA 1
ATOM 627 C C . ALA A 1 86 ? -30.576 -21.898 8.770 1.00 58.88 86 ALA A C 1
ATOM 629 O O . ALA A 1 86 ? -29.504 -21.948 8.173 1.00 58.88 86 ALA A O 1
ATOM 630 N N . GLY A 1 87 ? -31.057 -22.949 9.443 1.00 63.06 87 GLY A N 1
ATOM 631 C CA . GLY A 1 87 ? -30.582 -24.322 9.300 1.00 63.06 87 GLY A CA 1
ATOM 632 C C . GLY A 1 87 ? -31.474 -25.075 8.316 1.00 63.06 87 GLY A C 1
ATOM 633 O O . GLY A 1 87 ? -32.488 -25.645 8.708 1.00 63.06 87 GLY A O 1
ATOM 634 N N . GLY A 1 88 ? -31.094 -25.049 7.045 1.00 59.28 88 GLY A N 1
ATOM 635 C CA . GLY A 1 88 ? -31.717 -25.761 5.928 1.00 59.28 88 GLY A CA 1
ATOM 636 C C . GLY A 1 88 ? -31.219 -25.086 4.653 1.00 59.28 88 GLY A C 1
ATOM 637 O O . GLY A 1 88 ? -31.419 -23.892 4.495 1.00 59.28 88 GLY A O 1
ATOM 638 N N . GLU A 1 89 ? -30.474 -25.731 3.766 1.00 49.59 89 GLU A N 1
ATOM 639 C CA . GLU A 1 89 ? -30.751 -27.037 3.178 1.00 49.59 89 GLU A CA 1
ATOM 640 C C . GLU A 1 89 ? -29.450 -27.829 2.914 1.00 49.59 89 GLU A C 1
ATOM 642 O O . GLU A 1 89 ? -28.471 -27.264 2.437 1.00 49.59 89 GLU A O 1
ATOM 647 N N . ALA A 1 90 ? -29.513 -29.119 3.280 1.00 47.41 90 ALA A N 1
ATOM 648 C CA . ALA A 1 90 ? -28.786 -30.316 2.814 1.00 47.41 90 ALA A CA 1
ATOM 649 C C . ALA A 1 90 ? -27.346 -30.201 2.274 1.00 47.41 90 ALA A C 1
ATOM 651 O O . ALA A 1 90 ? -27.155 -29.760 1.119 1.00 47.41 90 ALA A O 1
#

Solvent-accessible surface area (backbone atoms only — not comparable to full-atom values): 5236 Å² total; per-residue (Å²): 108,71,69,57,52,52,54,49,51,54,49,50,52,48,38,64,71,50,50,47,49,66,73,61,54,78,64,86,77,61,57,69,66,57,52,51,50,34,28,53,53,24,29,72,76,54,36,69,61,20,40,70,45,18,58,63,52,50,52,53,50,52,52,53,52,51,54,49,49,56,51,53,62,70,31,70,75,49,65,69,68,53,67,96,71,80,83,74,81,136

Mean predicted aligned error: 10.84 Å

Radius of gyration: 21.64 Å; Cα contacts (8 Å, |Δi|>4): 44; chains: 1; bounding box: 56×46×50 Å

pLDDT: mean 83.38, std 14.11, range [47.41, 97.31]

Foldseek 3Di:
DVVVVVVVVVVCCCCVPPVVCVVVDDDLPDDPVQLVVQLVVLCVPPNPVSNVCSVVVSSVVSVVVVVVVVVVCPDVVVVVPDPPPPPDDD

Sequence (90 aa):
LLVVAVVFTVGQFVEGNFITPRIVGDTLGLPAVVIMLAVLVGGTLFGFLGMLLAVPVTAALAVFLGDLRDLYLKSAFYEAEAPPGAGGEA

Secondary structure (DSSP, 8-state):
-HHHHHHHHHHHHHIIIIIHHHHSGGGGG--HHHHHHHHHHHHHHHTHHHHHHHHHHHHHHHHHHHHHHHHHHHSHHHHHTS-TT-----